Protein AF-A0A7H2BLX2-F1 (afdb_monomer_lite)

Organism: NCBI:txid169480

Structure (mmCIF, N/CA/C/O backbone):
data_AF-A0A7H2BLX2-F1
#
_entry.id   AF-A0A7H2BLX2-F1
#
loop_
_atom_site.group_PDB
_atom_site.id
_atom_site.type_symbol
_atom_site.label_atom_id
_atom_site.label_alt_id
_atom_site.label_comp_id
_atom_site.label_asym_id
_atom_site.label_entity_id
_atom_site.label_seq_id
_atom_site.pdbx_PDB_ins_code
_atom_site.Cartn_x
_atom_site.Cartn_y
_atom_site.Cartn_z
_atom_site.occupancy
_atom_site.B_iso_or_equiv
_atom_site.auth_seq_id
_atom_site.auth_comp_id
_atom_site.auth_asym_id
_atom_site.auth_atom_id
_atom_site.pdbx_PDB_model_num
ATOM 1 N N . MET A 1 1 ? 13.704 20.378 37.585 1.00 36.03 1 MET A N 1
ATOM 2 C CA . MET A 1 1 ? 12.896 20.430 36.350 1.00 36.03 1 MET A CA 1
ATOM 3 C C . MET A 1 1 ? 13.664 19.672 35.283 1.00 36.03 1 MET A C 1
ATOM 5 O O . MET A 1 1 ? 14.678 20.174 34.823 1.00 36.03 1 MET A O 1
ATOM 9 N N . ALA A 1 2 ? 13.289 18.423 35.008 1.00 35.69 2 ALA A N 1
ATOM 10 C CA . ALA A 1 2 ? 13.962 17.612 33.998 1.00 35.69 2 ALA A CA 1
ATOM 11 C C . ALA A 1 2 ? 13.248 17.829 32.661 1.00 35.69 2 ALA A C 1
ATOM 13 O O . ALA A 1 2 ? 12.091 17.449 32.500 1.00 35.69 2 ALA A O 1
ATOM 14 N N . THR A 1 3 ? 13.916 18.502 31.732 1.00 39.41 3 THR A N 1
ATOM 15 C CA . THR A 1 3 ? 13.487 18.630 30.341 1.00 39.41 3 THR A CA 1
ATOM 16 C C . THR A 1 3 ? 13.528 17.249 29.692 1.00 39.41 3 THR A C 1
ATOM 18 O O . THR A 1 3 ? 14.596 16.669 29.500 1.00 39.41 3 THR A O 1
ATOM 21 N N . SER A 1 4 ? 12.346 16.700 29.405 1.00 40.88 4 SER A N 1
ATOM 22 C CA . SER A 1 4 ? 12.191 15.431 28.696 1.00 40.88 4 SER A CA 1
ATOM 23 C C . SER A 1 4 ? 12.776 15.567 27.287 1.00 40.88 4 SER A C 1
ATOM 25 O O . SER A 1 4 ? 12.346 16.423 26.511 1.00 40.88 4 SER A O 1
ATOM 27 N N . LYS A 1 5 ? 13.797 14.762 26.972 1.00 41.19 5 LYS A N 1
ATOM 28 C CA . LYS A 1 5 ? 14.346 14.635 25.618 1.00 41.19 5 LYS A CA 1
ATOM 29 C C . LYS A 1 5 ? 13.270 13.994 24.742 1.00 41.19 5 LYS A C 1
ATOM 31 O O . LYS A 1 5 ? 13.027 12.801 24.881 1.00 41.19 5 LYS A O 1
ATOM 36 N N . LYS A 1 6 ? 12.656 14.777 23.851 1.00 42.22 6 LYS A N 1
ATOM 37 C CA . LYS A 1 6 ? 11.841 14.245 22.753 1.00 42.22 6 LYS A CA 1
ATOM 38 C C . LYS A 1 6 ? 12.718 13.324 21.914 1.00 42.22 6 LYS A C 1
ATOM 40 O O . LYS A 1 6 ? 13.708 13.760 21.325 1.00 42.22 6 LYS A O 1
ATOM 45 N N . THR A 1 7 ? 12.402 12.041 21.930 1.00 40.88 7 THR A N 1
ATOM 46 C CA . THR A 1 7 ? 13.018 11.052 21.050 1.00 40.88 7 THR A CA 1
ATOM 47 C C . THR A 1 7 ? 12.338 11.173 19.689 1.00 40.88 7 THR A C 1
ATOM 49 O O . THR A 1 7 ? 11.131 11.358 19.623 1.00 40.88 7 THR A O 1
ATOM 52 N N . HIS A 1 8 ? 13.086 11.027 18.593 1.00 46.88 8 HIS A N 1
ATOM 53 C CA . HIS A 1 8 ? 12.637 11.123 17.185 1.00 46.88 8 HIS A CA 1
ATOM 54 C C . HIS A 1 8 ? 11.430 10.218 16.802 1.00 46.88 8 HIS A C 1
ATOM 56 O O . HIS A 1 8 ? 10.989 10.197 15.660 1.00 46.88 8 HIS A O 1
ATOM 62 N N . LYS A 1 9 ? 10.893 9.436 17.743 1.00 45.75 9 LYS A N 1
ATOM 63 C CA . LYS A 1 9 ? 9.770 8.509 17.560 1.00 45.75 9 LYS A CA 1
ATOM 64 C C . LYS A 1 9 ? 8.432 9.044 18.088 1.00 45.75 9 LYS A C 1
ATOM 66 O O . LYS A 1 9 ? 7.438 8.346 17.948 1.00 45.75 9 LYS A O 1
ATOM 71 N N . ASP A 1 10 ? 8.389 10.262 18.636 1.00 46.62 10 ASP A N 1
ATOM 72 C CA . ASP A 1 10 ? 7.169 10.861 19.213 1.00 46.62 10 ASP A CA 1
ATOM 73 C C . ASP A 1 10 ? 6.093 11.232 18.163 1.00 46.62 10 ASP A C 1
ATOM 75 O O . ASP A 1 10 ? 5.001 11.652 18.534 1.00 46.62 10 ASP A O 1
ATOM 79 N N . HIS A 1 11 ? 6.385 11.096 16.863 1.00 53.28 11 HIS A N 1
ATOM 80 C CA . HIS A 1 11 ? 5.453 11.387 15.760 1.00 53.28 11 HIS A CA 1
ATOM 81 C C . HIS A 1 11 ? 4.785 10.138 15.170 1.00 53.28 11 HIS A C 1
ATOM 83 O O . HIS A 1 11 ? 3.938 10.260 14.293 1.00 53.28 11 HIS A O 1
ATOM 89 N N . LEU A 1 12 ? 5.198 8.942 15.596 1.00 52.38 12 LEU A N 1
ATOM 90 C CA . LEU A 1 12 ? 4.677 7.693 15.048 1.00 52.38 12 LEU A CA 1
ATOM 91 C C . LEU A 1 12 ? 3.468 7.234 15.877 1.00 52.38 12 LEU A C 1
ATOM 93 O O . LEU A 1 12 ? 3.581 7.214 17.107 1.00 52.38 12 LEU A O 1
ATOM 97 N N . PRO A 1 13 ? 2.354 6.827 15.239 1.00 54.75 13 PRO A N 1
ATOM 98 C CA . PRO A 1 13 ? 1.188 6.296 15.941 1.00 54.75 13 PRO A CA 1
ATOM 99 C C . PRO A 1 13 ? 1.549 5.121 16.854 1.00 54.75 13 PRO A C 1
ATOM 101 O O . PRO A 1 13 ? 2.510 4.373 16.599 1.00 54.75 13 PRO A O 1
ATOM 104 N N . ALA A 1 14 ? 0.784 4.962 17.934 1.00 55.06 14 ALA A N 1
ATOM 105 C CA . ALA A 1 14 ? 0.996 3.875 18.879 1.00 55.06 14 ALA A CA 1
ATOM 106 C C . ALA A 1 14 ? 0.786 2.505 18.204 1.00 55.06 14 ALA A C 1
ATOM 108 O O . ALA A 1 14 ? 0.162 2.375 17.151 1.00 55.06 14 ALA A O 1
ATOM 109 N N . ASP A 1 15 ? 1.331 1.444 18.803 1.00 54.34 15 ASP A N 1
ATOM 110 C CA . ASP A 1 15 ? 1.114 0.086 18.300 1.00 54.34 15 ASP A CA 1
ATOM 111 C C . ASP A 1 15 ? -0.386 -0.263 18.341 1.00 54.34 15 ASP A C 1
ATOM 113 O O . ASP A 1 15 ? -0.977 -0.332 19.417 1.00 54.34 15 ASP A O 1
ATOM 117 N N . GLY A 1 16 ? -0.985 -0.496 17.167 1.00 58.09 16 GLY A N 1
ATOM 118 C CA . GLY A 1 16 ? -2.418 -0.778 17.006 1.00 58.09 16 GLY A CA 1
ATOM 119 C C . GLY A 1 16 ? -3.245 0.387 16.452 1.00 58.09 16 GLY A C 1
ATOM 120 O O . GLY A 1 16 ? -4.417 0.182 16.153 1.00 58.09 16 GLY A O 1
ATOM 121 N N . GLU A 1 17 ? -2.651 1.568 16.278 1.00 71.38 17 GLU A N 1
ATOM 122 C CA . GLU A 1 17 ? -3.280 2.692 15.579 1.00 71.38 17 GLU A CA 1
ATOM 123 C C . GLU A 1 17 ? -2.966 2.647 14.077 1.00 71.38 17 GLU A C 1
ATOM 125 O O . GLU A 1 17 ? -1.893 2.195 13.651 1.00 71.38 17 GLU A O 1
ATOM 130 N N . ASN A 1 18 ? -3.920 3.108 13.268 1.00 82.81 18 ASN A N 1
ATOM 131 C CA . ASN A 1 18 ? -3.721 3.254 11.833 1.00 82.81 18 ASN A CA 1
ATOM 132 C C . ASN A 1 18 ? -2.757 4.413 11.552 1.00 82.81 18 ASN A C 1
ATOM 134 O O . ASN A 1 18 ? -2.796 5.460 12.198 1.00 82.81 18 ASN A O 1
ATOM 138 N N . LEU A 1 19 ? -1.892 4.212 10.565 1.00 86.31 19 LEU A N 1
ATOM 139 C CA . LEU A 1 19 ? -1.180 5.276 9.882 1.00 86.31 19 LEU A CA 1
ATOM 140 C C . LEU A 1 19 ? -2.195 6.001 8.998 1.00 86.31 19 LEU A C 1
ATOM 142 O O . LEU A 1 19 ? -2.873 5.357 8.199 1.00 86.31 19 LEU A O 1
ATOM 146 N N . VAL A 1 20 ? -2.289 7.318 9.148 1.00 90.38 20 VAL A N 1
ATOM 147 C CA . VAL A 1 20 ? -3.080 8.166 8.255 1.00 90.38 20 VAL A CA 1
ATOM 148 C C . VAL A 1 20 ? -2.109 8.902 7.345 1.00 90.38 20 VAL A C 1
ATOM 150 O O . VAL A 1 20 ? -1.214 9.591 7.836 1.00 90.38 20 VAL A O 1
ATOM 153 N N . ILE A 1 21 ? -2.256 8.702 6.039 1.00 91.00 21 ILE A N 1
ATOM 154 C CA . ILE A 1 21 ? -1.436 9.330 5.003 1.00 91.00 21 ILE A CA 1
ATOM 155 C C . ILE A 1 21 ? -2.362 10.203 4.163 1.00 91.00 21 ILE A C 1
ATOM 157 O O . ILE A 1 21 ? -3.289 9.696 3.536 1.00 91.00 21 ILE A O 1
ATOM 161 N N . GLU A 1 22 ? -2.119 11.509 4.170 1.00 93.12 22 GLU A N 1
ATOM 162 C CA . GLU A 1 22 ? -2.855 12.458 3.333 1.00 93.12 22 GLU A CA 1
ATOM 163 C C . GLU A 1 22 ? -2.378 12.316 1.880 1.00 93.12 22 GLU A C 1
ATOM 165 O O . GLU A 1 22 ? -1.175 12.339 1.604 1.00 93.12 22 GLU A O 1
ATOM 170 N N . THR A 1 23 ? -3.314 12.166 0.944 1.00 92.69 23 THR A N 1
ATOM 171 C CA . THR A 1 23 ? -3.022 12.069 -0.494 1.00 92.69 23 THR A CA 1
ATOM 172 C C . THR A 1 23 ? -3.883 13.045 -1.293 1.00 92.69 23 THR A C 1
ATOM 174 O O . THR A 1 23 ? -4.838 13.623 -0.773 1.00 92.69 23 THR A O 1
ATOM 177 N N . ALA A 1 24 ? -3.587 13.213 -2.584 1.00 90.38 24 ALA A N 1
ATOM 178 C CA . ALA A 1 24 ? -4.395 14.050 -3.469 1.00 90.38 24 ALA A CA 1
ATOM 179 C C . ALA A 1 24 ? -5.839 13.534 -3.658 1.00 90.38 24 ALA A C 1
ATOM 181 O O . ALA A 1 24 ? -6.738 14.336 -3.919 1.00 90.38 24 ALA A O 1
ATOM 182 N N . ALA A 1 25 ? -6.067 12.222 -3.517 1.00 91.38 25 ALA A N 1
ATOM 183 C CA . ALA A 1 25 ? -7.381 11.590 -3.665 1.00 91.38 25 ALA A CA 1
ATOM 184 C C . ALA A 1 25 ? -8.169 11.499 -2.343 1.00 91.38 25 ALA A C 1
ATOM 186 O O . ALA A 1 25 ? -9.376 11.259 -2.361 1.00 91.38 25 ALA A O 1
ATOM 187 N N . GLY A 1 26 ? -7.512 11.721 -1.201 1.00 91.75 26 GLY A N 1
ATOM 188 C CA . GLY A 1 26 ? -8.112 11.645 0.130 1.00 91.75 26 GLY A CA 1
ATOM 189 C C . GLY A 1 26 ? -7.168 11.060 1.179 1.00 91.75 26 GLY A C 1
ATOM 190 O O . GLY A 1 26 ? -6.026 10.699 0.889 1.00 91.75 26 GLY A O 1
ATOM 191 N N . ASP A 1 27 ? -7.649 10.960 2.413 1.00 93.00 27 ASP A N 1
ATOM 192 C CA . ASP A 1 27 ? -6.867 10.391 3.508 1.00 93.00 27 ASP A CA 1
ATOM 193 C C . ASP A 1 27 ? -6.905 8.864 3.447 1.00 93.00 27 ASP A C 1
ATOM 195 O O . ASP A 1 27 ? -7.971 8.247 3.415 1.00 93.00 27 ASP A O 1
ATOM 199 N N . VAL A 1 28 ? -5.729 8.246 3.482 1.00 92.19 28 VAL A N 1
ATOM 200 C CA . VAL A 1 28 ? -5.567 6.795 3.486 1.00 92.19 28 VAL A CA 1
ATOM 201 C C . VAL A 1 28 ? -5.266 6.334 4.909 1.00 92.19 28 VAL A C 1
ATOM 203 O O . VAL A 1 28 ? -4.217 6.658 5.467 1.00 92.19 28 VAL A O 1
ATOM 206 N N . SER A 1 29 ? -6.181 5.564 5.502 1.00 91.38 29 SER A N 1
ATOM 207 C CA . SER A 1 29 ? -6.044 5.000 6.850 1.00 91.38 29 SER A CA 1
ATOM 208 C C . SER A 1 29 ? -5.670 3.524 6.767 1.00 91.38 29 SER A C 1
ATOM 210 O O . SER A 1 29 ? -6.507 2.684 6.456 1.00 91.38 29 SER A O 1
ATOM 212 N N . ILE A 1 30 ? -4.412 3.184 7.048 1.00 87.12 30 ILE A N 1
ATOM 213 C CA . ILE A 1 30 ? -3.918 1.800 6.976 1.00 87.12 30 ILE A CA 1
ATOM 214 C C . ILE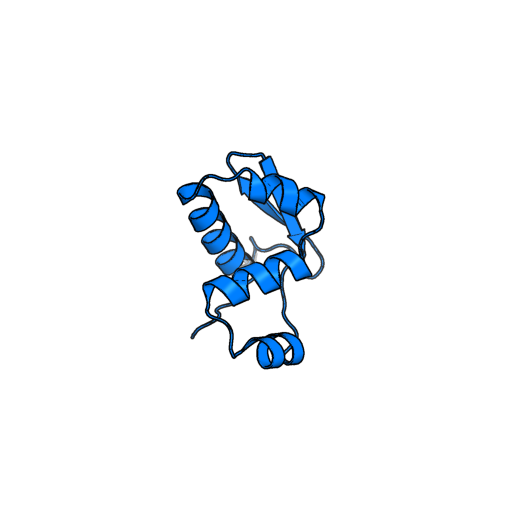 A 1 30 ? -3.334 1.403 8.328 1.00 87.12 30 ILE A C 1
ATOM 216 O O . ILE A 1 30 ? -2.531 2.153 8.884 1.00 87.12 30 ILE A O 1
ATOM 220 N N . PRO A 1 31 ? -3.650 0.214 8.868 1.00 81.75 31 PRO A N 1
ATOM 221 C CA . PRO A 1 31 ? -2.998 -0.302 10.062 1.00 81.75 31 PRO A CA 1
ATOM 222 C C . PRO A 1 31 ? -1.477 -0.214 9.967 1.00 81.75 31 PRO A C 1
ATOM 224 O O . PRO A 1 31 ? -0.881 -0.524 8.932 1.00 81.75 31 PRO A O 1
ATOM 227 N N . ARG A 1 32 ? -0.811 0.144 11.070 1.00 76.69 32 ARG A N 1
ATOM 228 C CA . ARG A 1 32 ? 0.651 0.098 11.104 1.00 76.69 32 ARG A CA 1
ATOM 229 C C . ARG A 1 32 ? 1.151 -1.297 10.715 1.00 76.69 32 ARG A C 1
ATOM 231 O O . ARG A 1 32 ? 0.966 -2.279 11.436 1.00 76.69 32 ARG A O 1
ATOM 238 N N . PHE A 1 33 ? 1.829 -1.365 9.577 1.00 75.69 33 PHE A N 1
ATOM 239 C CA . PHE A 1 33 ? 2.326 -2.604 9.003 1.00 75.69 33 PHE A CA 1
ATOM 240 C C . PHE A 1 33 ? 3.537 -3.136 9.786 1.00 75.69 33 PHE A C 1
ATOM 242 O O . PHE A 1 33 ? 4.603 -2.524 9.815 1.00 75.69 33 PHE A O 1
ATOM 249 N N . LYS A 1 34 ? 3.381 -4.306 10.418 1.00 77.38 34 LYS A N 1
ATOM 250 C CA . LYS A 1 34 ? 4.477 -5.103 10.998 1.00 77.38 34 LYS A CA 1
ATOM 251 C C . LYS A 1 34 ? 4.373 -6.539 10.477 1.00 77.38 34 LYS A C 1
ATOM 253 O O . LYS A 1 34 ? 3.691 -7.368 11.090 1.00 77.38 34 LYS A O 1
ATOM 258 N N . PRO A 1 35 ? 5.005 -6.862 9.338 1.00 78.81 35 PRO A N 1
ATOM 259 C CA . PRO A 1 35 ? 4.853 -8.167 8.720 1.00 78.81 35 PRO A CA 1
ATOM 260 C C . PRO A 1 35 ? 5.442 -9.253 9.616 1.00 78.81 35 PRO A C 1
ATOM 262 O O . PRO A 1 35 ? 6.563 -9.153 10.116 1.00 78.81 35 PRO A O 1
ATOM 265 N N . LYS A 1 36 ? 4.720 -10.364 9.767 1.00 84.69 36 LYS A N 1
ATOM 266 C CA . LYS A 1 36 ? 5.300 -11.566 10.378 1.00 84.69 36 LYS A CA 1
ATOM 267 C C . LYS A 1 36 ? 6.350 -12.150 9.431 1.00 84.69 36 LYS A C 1
ATOM 269 O O . LYS A 1 36 ? 6.121 -12.220 8.225 1.00 84.69 36 LYS A O 1
ATOM 274 N N . ALA A 1 37 ? 7.440 -12.699 9.972 1.00 88.12 37 ALA A N 1
ATOM 275 C CA . ALA A 1 37 ? 8.512 -13.319 9.178 1.00 88.12 37 ALA A CA 1
ATOM 276 C C . ALA A 1 37 ? 8.005 -14.374 8.172 1.00 88.12 37 ALA A C 1
ATOM 278 O O . ALA A 1 37 ? 8.550 -14.525 7.081 1.00 88.12 37 ALA A O 1
ATOM 279 N N . GLY A 1 38 ? 6.928 -15.093 8.509 1.00 92.94 38 GLY A N 1
ATOM 280 C CA . GLY A 1 38 ? 6.299 -16.059 7.610 1.00 92.94 38 GLY A CA 1
ATOM 281 C C . GLY A 1 38 ? 5.693 -15.439 6.345 1.00 92.94 38 GLY A C 1
ATOM 282 O O . GLY A 1 38 ? 5.746 -16.085 5.302 1.00 92.94 38 GLY A O 1
ATOM 283 N N . LEU A 1 39 ? 5.152 -14.219 6.428 1.00 89.12 39 LEU A N 1
ATOM 284 C CA . LEU A 1 39 ? 4.592 -13.486 5.289 1.00 89.12 39 LEU A CA 1
ATOM 285 C C . LEU A 1 39 ? 5.719 -13.039 4.349 1.00 89.12 39 LEU A C 1
ATOM 287 O O . LEU A 1 39 ? 5.708 -13.397 3.174 1.00 89.12 39 LEU A O 1
ATOM 291 N N . ILE A 1 40 ? 6.765 -12.410 4.900 1.00 89.00 40 ILE A N 1
ATOM 292 C CA . ILE A 1 40 ? 7.966 -12.020 4.141 1.00 89.00 40 ILE A CA 1
ATOM 293 C C . ILE A 1 40 ? 8.614 -13.235 3.471 1.00 89.00 40 ILE A C 1
ATOM 295 O O . ILE A 1 40 ? 8.825 -13.249 2.264 1.00 89.00 40 ILE A O 1
ATOM 299 N N . ARG A 1 41 ? 8.867 -14.319 4.218 1.00 93.94 41 ARG A N 1
ATOM 300 C CA . ARG A 1 41 ? 9.495 -15.533 3.670 1.00 93.94 41 ARG A CA 1
ATOM 301 C C . ARG A 1 41 ? 8.693 -16.130 2.512 1.00 93.94 41 ARG A C 1
ATOM 303 O O . ARG A 1 41 ? 9.297 -16.631 1.562 1.00 93.94 41 ARG A O 1
ATOM 310 N N . LYS A 1 42 ? 7.359 -16.150 2.605 1.00 95.88 42 LYS A N 1
ATOM 311 C CA . LYS A 1 42 ? 6.493 -16.689 1.544 1.00 95.88 42 LYS A CA 1
ATOM 312 C C . LYS A 1 42 ? 6.591 -15.844 0.275 1.00 95.88 42 LYS A C 1
ATOM 314 O O . LYS A 1 42 ? 6.721 -16.422 -0.798 1.00 95.88 42 LYS A O 1
ATOM 319 N N . ASN A 1 43 ? 6.662 -14.524 0.423 1.00 94.38 43 ASN A N 1
ATOM 320 C CA . ASN A 1 43 ? 6.667 -13.569 -0.684 1.00 94.38 43 ASN A CA 1
ATOM 321 C C . ASN A 1 43 ? 8.074 -13.124 -1.135 1.00 94.38 43 ASN A C 1
ATOM 323 O O . ASN A 1 43 ? 8.190 -12.363 -2.081 1.00 94.38 43 ASN A O 1
ATOM 327 N N . ARG A 1 44 ? 9.157 -13.654 -0.543 1.00 93.38 44 ARG A N 1
ATOM 328 C CA . ARG A 1 44 ? 10.572 -13.306 -0.845 1.00 93.38 44 ARG A CA 1
ATOM 329 C C . ARG A 1 44 ? 11.025 -13.455 -2.307 1.00 93.38 44 ARG A C 1
ATOM 331 O O . ARG A 1 44 ? 12.171 -13.168 -2.618 1.00 93.38 44 ARG A O 1
ATOM 338 N N . HIS A 1 45 ? 10.197 -14.075 -3.138 1.00 94.75 45 HIS A N 1
ATOM 339 C CA . HIS A 1 45 ? 10.478 -14.345 -4.546 1.00 94.75 45 HIS A CA 1
ATOM 340 C C . HIS A 1 45 ? 9.893 -13.270 -5.471 1.00 94.75 45 HIS A C 1
ATOM 342 O O . HIS A 1 45 ? 10.169 -13.299 -6.666 1.00 94.75 45 HIS A O 1
ATOM 348 N N . LEU A 1 46 ? 9.067 -12.376 -4.926 1.00 94.50 46 LEU A N 1
ATOM 349 C CA . LEU A 1 46 ? 8.481 -11.251 -5.635 1.00 94.50 46 LEU A CA 1
ATOM 350 C C . LEU A 1 46 ? 9.514 -10.139 -5.824 1.00 94.50 46 LEU A C 1
ATOM 352 O O . LEU A 1 46 ? 10.485 -10.046 -5.067 1.00 94.50 46 LEU A O 1
ATOM 356 N N . SER A 1 47 ? 9.285 -9.289 -6.826 1.00 93.31 47 SER A N 1
ATOM 357 C CA . SER A 1 47 ? 9.999 -8.019 -6.914 1.00 93.31 47 SER A CA 1
ATOM 358 C C . SER A 1 47 ? 9.652 -7.136 -5.709 1.00 93.31 47 SER A C 1
ATOM 360 O O . SER A 1 47 ? 8.652 -7.364 -5.028 1.00 93.31 47 SER A O 1
ATOM 362 N N . GLU A 1 48 ? 10.471 -6.123 -5.431 1.00 86.06 48 GLU A N 1
ATOM 363 C CA . GLU A 1 48 ? 10.195 -5.177 -4.344 1.00 86.06 48 GLU A CA 1
ATOM 364 C C . GLU A 1 48 ? 8.826 -4.501 -4.514 1.00 86.06 48 GLU A C 1
ATOM 366 O O . GLU A 1 48 ? 8.047 -4.441 -3.566 1.00 86.06 48 GLU A O 1
ATOM 371 N N . MET A 1 49 ? 8.493 -4.090 -5.741 1.00 88.56 49 MET A N 1
ATOM 372 C CA . MET A 1 49 ? 7.208 -3.471 -6.068 1.00 88.56 49 MET A CA 1
ATOM 373 C C . MET A 1 49 ? 6.038 -4.442 -5.863 1.00 88.56 49 MET A C 1
ATOM 375 O O . MET A 1 49 ? 5.078 -4.104 -5.174 1.00 88.56 49 MET A O 1
ATOM 379 N N . ASP A 1 50 ? 6.136 -5.670 -6.379 1.00 92.75 50 ASP A N 1
ATOM 380 C CA . ASP A 1 50 ? 5.086 -6.682 -6.196 1.00 92.75 50 ASP A CA 1
ATOM 381 C C . ASP A 1 50 ? 4.904 -7.045 -4.715 1.00 92.75 50 ASP A C 1
ATOM 383 O O . ASP A 1 50 ? 3.786 -7.275 -4.252 1.00 92.75 50 ASP A O 1
ATOM 387 N N . LEU A 1 51 ? 5.998 -7.087 -3.945 1.00 89.81 51 LEU A N 1
ATOM 388 C CA . LEU A 1 51 ? 5.943 -7.305 -2.504 1.00 89.81 51 LEU A CA 1
ATOM 389 C C . LEU A 1 51 ? 5.211 -6.155 -1.805 1.00 89.81 51 LEU A C 1
ATOM 391 O O . LEU A 1 51 ? 4.384 -6.435 -0.940 1.00 89.81 51 LEU A O 1
ATOM 395 N N . MET A 1 52 ? 5.482 -4.900 -2.175 1.00 87.81 52 MET A N 1
ATOM 396 C CA . MET A 1 52 ? 4.810 -3.725 -1.611 1.00 87.81 52 MET A CA 1
ATOM 397 C C . MET A 1 52 ? 3.302 -3.763 -1.855 1.00 87.81 52 MET A C 1
ATOM 399 O O . MET A 1 52 ? 2.548 -3.636 -0.892 1.00 87.81 52 MET A O 1
ATOM 403 N N . PHE A 1 53 ? 2.856 -4.038 -3.084 1.00 91.81 53 PHE A N 1
ATOM 404 C CA . PHE A 1 53 ? 1.428 -4.218 -3.379 1.00 91.81 53 PHE A CA 1
ATOM 405 C C . PHE A 1 53 ? 0.829 -5.408 -2.625 1.00 91.81 53 PHE A C 1
ATOM 407 O O . PHE A 1 53 ? -0.217 -5.277 -1.998 1.00 91.81 53 PHE A O 1
ATOM 414 N N . THR A 1 54 ? 1.538 -6.540 -2.567 1.00 92.94 54 THR A N 1
ATOM 415 C CA . THR A 1 54 ? 1.083 -7.713 -1.799 1.00 92.94 54 THR A CA 1
ATOM 416 C C . THR A 1 54 ? 0.914 -7.392 -0.311 1.00 92.94 54 THR A C 1
ATOM 418 O O . THR A 1 54 ? 0.021 -7.927 0.344 1.00 92.94 54 THR A O 1
ATOM 421 N N . MET A 1 55 ? 1.795 -6.569 0.271 1.00 89.31 55 MET A N 1
ATOM 422 C CA . MET A 1 55 ? 1.616 -6.111 1.648 1.00 89.31 55 MET A CA 1
ATOM 423 C C . MET A 1 55 ? 0.432 -5.150 1.731 1.00 89.31 55 MET A C 1
ATOM 425 O O . MET A 1 55 ? -0.384 -5.294 2.632 1.00 89.31 55 MET A O 1
ATOM 429 N N . LEU A 1 56 ? 0.313 -4.205 0.801 1.00 90.06 56 LEU A N 1
ATOM 430 C CA . LEU A 1 56 ? -0.752 -3.210 0.812 1.00 90.06 56 LEU A CA 1
ATOM 431 C C . LEU A 1 56 ? -2.129 -3.880 0.823 1.00 90.06 56 LEU A C 1
ATOM 433 O O . LEU A 1 56 ? -2.887 -3.674 1.761 1.00 90.06 56 LEU A O 1
ATOM 437 N N . GLU A 1 57 ? -2.382 -4.786 -0.117 1.00 92.31 57 GLU A N 1
ATOM 438 C CA . GLU A 1 57 ? -3.623 -5.569 -0.210 1.00 92.31 57 GLU A CA 1
ATOM 439 C C . GLU A 1 57 ? -3.881 -6.457 1.017 1.00 92.31 57 GLU A C 1
ATOM 441 O O . GLU A 1 57 ? -5.015 -6.826 1.308 1.00 92.31 57 GLU A O 1
ATOM 446 N N . HIS A 1 58 ? -2.832 -6.847 1.749 1.00 90.19 58 HI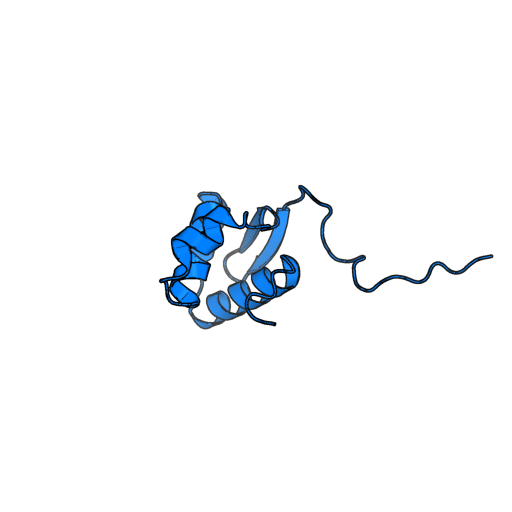S A N 1
ATOM 447 C CA . HIS A 1 58 ? -2.980 -7.672 2.946 1.00 90.19 58 HIS A CA 1
ATOM 448 C C . HIS A 1 58 ? -3.406 -6.872 4.184 1.00 90.19 58 HIS A C 1
ATOM 450 O O . HIS A 1 58 ? -3.989 -7.453 5.102 1.00 90.19 58 HIS A O 1
ATOM 456 N N . PHE A 1 59 ? -3.043 -5.588 4.258 1.00 88.06 59 PHE A N 1
ATOM 457 C CA . PHE A 1 59 ? -3.230 -4.759 5.454 1.00 88.06 59 PHE A CA 1
ATOM 458 C C . PHE A 1 59 ? -4.245 -3.630 5.274 1.00 88.06 59 PHE A C 1
ATOM 460 O O . PHE A 1 59 ? -4.859 -3.244 6.266 1.00 88.06 59 PHE A O 1
ATOM 467 N N . ALA A 1 60 ? -4.401 -3.097 4.064 1.00 90.75 60 ALA A N 1
ATOM 468 C CA . ALA A 1 60 ? -5.406 -2.094 3.743 1.00 90.75 60 ALA A CA 1
ATOM 469 C C . ALA A 1 60 ? -6.800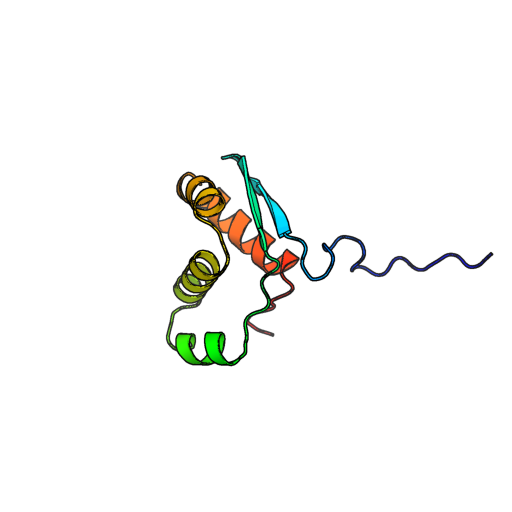 -2.731 3.671 1.00 90.75 60 ALA A C 1
ATOM 471 O O . ALA A 1 60 ? -6.946 -3.903 3.318 1.00 90.75 60 ALA A O 1
ATOM 472 N N . ASP A 1 61 ? -7.816 -1.955 4.029 1.00 91.44 61 ASP A N 1
ATOM 473 C CA . ASP A 1 61 ? -9.207 -2.298 3.758 1.00 91.44 61 ASP A CA 1
ATOM 474 C C . ASP A 1 61 ? -9.644 -1.769 2.382 1.00 91.44 61 ASP A C 1
ATOM 476 O O . ASP A 1 61 ? -8.908 -1.051 1.702 1.00 91.44 61 ASP A O 1
ATOM 480 N N . ASP A 1 62 ? -10.853 -2.149 1.965 1.00 93.56 62 ASP A N 1
ATOM 481 C CA . ASP A 1 62 ? -11.398 -1.788 0.652 1.00 93.56 62 ASP A CA 1
ATOM 482 C C . ASP A 1 62 ? -11.524 -0.263 0.470 1.00 93.56 62 ASP A C 1
ATOM 484 O O . ASP A 1 62 ? -11.387 0.240 -0.644 1.00 93.56 62 ASP A O 1
ATOM 488 N N . GLU A 1 63 ? -11.768 0.484 1.554 1.00 92.81 63 GLU A N 1
ATOM 489 C CA . GLU A 1 63 ? -11.869 1.946 1.513 1.00 92.81 63 GLU A CA 1
ATOM 490 C C . GLU A 1 63 ? -10.501 2.570 1.224 1.00 92.81 63 GLU A C 1
ATOM 492 O O . GLU A 1 63 ? -10.369 3.342 0.272 1.00 92.81 63 GLU A O 1
ATOM 497 N N . ALA A 1 64 ? -9.465 2.176 1.966 1.00 93.88 64 ALA A N 1
ATOM 498 C CA . ALA A 1 64 ? -8.103 2.633 1.726 1.00 93.88 64 ALA A CA 1
ATOM 499 C C . ALA A 1 64 ? -7.613 2.271 0.316 1.00 93.88 64 ALA A C 1
ATOM 501 O O . ALA A 1 64 ? -7.033 3.119 -0.361 1.00 93.88 64 ALA A O 1
ATOM 502 N N . LEU A 1 65 ? -7.879 1.044 -0.151 1.00 95.38 65 LEU A N 1
ATOM 503 C CA . LEU A 1 65 ? -7.524 0.620 -1.509 1.00 95.38 65 LEU A CA 1
ATOM 504 C C . LEU A 1 65 ? -8.227 1.474 -2.570 1.00 95.38 65 LEU A C 1
ATOM 506 O O . LEU A 1 65 ? -7.573 1.915 -3.509 1.00 95.38 65 LEU A O 1
ATOM 510 N N . SER A 1 66 ? -9.509 1.800 -2.377 1.00 96.19 66 SER A N 1
ATOM 511 C CA . SER A 1 66 ? -10.250 2.635 -3.330 1.00 96.19 66 SER A CA 1
ATOM 512 C C . SER A 1 66 ? -9.669 4.044 -3.486 1.00 96.19 66 SER A C 1
ATOM 514 O O . SER A 1 66 ? -9.688 4.591 -4.583 1.00 96.19 66 SER A O 1
ATOM 516 N N . VAL A 1 67 ? -9.110 4.626 -2.418 1.00 96.25 67 VAL A N 1
ATOM 517 C CA . VAL A 1 67 ? -8.427 5.929 -2.488 1.00 96.25 67 VAL A CA 1
ATOM 518 C C . VAL A 1 67 ? -7.090 5.798 -3.219 1.00 96.25 67 VAL A C 1
ATOM 520 O O . VAL A 1 67 ? -6.736 6.664 -4.016 1.00 96.25 67 VAL A O 1
ATOM 523 N N . ILE A 1 68 ? -6.351 4.713 -2.967 1.00 94.81 68 ILE A N 1
ATOM 524 C CA . ILE A 1 68 ? -5.045 4.456 -3.590 1.00 94.81 68 ILE A CA 1
ATOM 525 C C . ILE A 1 68 ? -5.178 4.201 -5.094 1.00 94.81 68 ILE A C 1
ATOM 527 O O . ILE A 1 68 ? -4.339 4.669 -5.862 1.00 94.81 68 ILE A O 1
ATOM 531 N N . ASP A 1 69 ? -6.231 3.503 -5.521 1.00 95.94 69 ASP A N 1
ATOM 532 C CA . ASP A 1 69 ? -6.492 3.191 -6.931 1.00 95.94 69 ASP A CA 1
ATOM 533 C C . ASP A 1 69 ? -6.725 4.449 -7.792 1.00 95.94 69 ASP A C 1
ATOM 535 O O . ASP A 1 69 ? -6.494 4.426 -9.002 1.00 95.94 69 ASP A O 1
ATOM 539 N N . GLU A 1 70 ? -7.134 5.562 -7.174 1.00 97.12 70 GLU A N 1
ATOM 540 C CA . GLU A 1 70 ? -7.340 6.856 -7.838 1.00 97.12 70 GLU A CA 1
ATOM 541 C C . GLU A 1 70 ? -6.061 7.716 -7.905 1.00 97.12 70 GLU A C 1
ATOM 543 O O . GLU A 1 70 ? -6.067 8.801 -8.496 1.00 97.12 70 GLU A O 1
ATOM 548 N N . LEU A 1 71 ? -4.946 7.264 -7.316 1.00 95.69 71 LEU A N 1
ATOM 549 C CA . LEU A 1 71 ? -3.695 8.022 -7.308 1.00 95.69 71 LEU A CA 1
ATOM 550 C C . LEU A 1 71 ? -2.996 8.008 -8.669 1.00 95.69 71 LEU A C 1
ATOM 552 O O . LEU A 1 71 ? -2.865 6.984 -9.344 1.00 95.69 71 LEU A O 1
ATOM 556 N N . GLY A 1 72 ? -2.451 9.168 -9.041 1.00 95.25 72 GLY A N 1
ATOM 557 C CA . GLY A 1 72 ? -1.526 9.265 -10.160 1.00 95.25 72 GLY A CA 1
ATOM 558 C C . GLY A 1 72 ? -0.194 8.557 -9.863 1.00 95.25 72 GLY A C 1
ATOM 559 O O . GLY A 1 72 ? 0.140 8.319 -8.702 1.00 95.25 72 GLY A O 1
ATOM 560 N N . PRO A 1 73 ? 0.629 8.256 -10.886 1.00 92.31 73 PRO A N 1
ATOM 561 C CA . PRO A 1 73 ? 1.899 7.550 -10.691 1.00 92.31 73 PRO A CA 1
ATOM 562 C C . PRO A 1 73 ? 2.878 8.238 -9.725 1.00 92.31 73 PRO A C 1
ATOM 564 O O . PRO A 1 73 ? 3.595 7.553 -9.000 1.00 92.31 73 PRO A O 1
ATOM 567 N N . GLU A 1 74 ? 2.923 9.575 -9.725 1.00 93.94 74 GLU A N 1
ATOM 568 C CA . GLU A 1 74 ? 3.784 10.353 -8.819 1.00 93.94 74 GLU A CA 1
ATOM 569 C C . GLU A 1 74 ? 3.260 10.299 -7.376 1.00 93.94 74 GLU A C 1
ATOM 571 O O . GLU A 1 74 ? 4.015 9.950 -6.469 1.00 93.94 74 GLU A O 1
ATOM 576 N N . ASP A 1 75 ? 1.957 10.522 -7.178 1.00 94.12 75 ASP A N 1
ATOM 577 C CA . ASP A 1 75 ? 1.315 10.453 -5.859 1.00 94.12 75 ASP A CA 1
ATOM 578 C C . ASP A 1 75 ? 1.400 9.046 -5.250 1.00 94.12 75 ASP A C 1
ATOM 580 O O . ASP A 1 75 ? 1.607 8.890 -4.048 1.00 94.12 75 ASP A O 1
ATOM 584 N N . LEU A 1 76 ? 1.290 8.005 -6.081 1.00 92.81 76 LEU A N 1
ATOM 585 C CA . LEU A 1 76 ? 1.430 6.614 -5.658 1.00 92.81 76 LEU A CA 1
ATOM 586 C C . LEU A 1 76 ? 2.859 6.304 -5.185 1.00 92.81 76 LEU A C 1
ATOM 588 O O . LEU A 1 76 ? 3.052 5.595 -4.194 1.00 92.81 76 LEU A O 1
ATOM 592 N N . ALA A 1 77 ? 3.874 6.842 -5.867 1.00 91.75 77 ALA A N 1
ATOM 593 C CA . ALA A 1 77 ? 5.265 6.695 -5.446 1.00 91.75 77 ALA A CA 1
ATOM 594 C C . ALA A 1 77 ? 5.527 7.412 -4.110 1.00 91.75 77 ALA A C 1
ATOM 596 O O . ALA A 1 77 ? 6.166 6.842 -3.217 1.00 91.75 77 ALA A O 1
ATOM 597 N N . ASP A 1 78 ? 4.992 8.625 -3.947 1.00 93.06 78 ASP A N 1
ATOM 598 C CA . ASP A 1 78 ? 5.085 9.387 -2.701 1.00 93.06 78 ASP A CA 1
ATOM 599 C C . ASP A 1 78 ? 4.347 8.693 -1.550 1.00 93.06 78 ASP A C 1
ATOM 601 O O . ASP A 1 78 ? 4.876 8.613 -0.437 1.00 93.06 78 ASP A O 1
ATOM 605 N N . PHE A 1 79 ? 3.174 8.117 -1.820 1.00 93.00 79 PHE A N 1
ATOM 606 C CA . PHE A 1 79 ? 2.439 7.290 -0.868 1.00 93.00 79 PHE A CA 1
ATOM 607 C C . PHE A 1 79 ? 3.286 6.105 -0.383 1.00 93.00 79 PHE A C 1
ATOM 609 O O . PHE A 1 79 ? 3.446 5.924 0.826 1.00 93.00 79 PHE A O 1
ATOM 616 N N . PHE A 1 80 ? 3.885 5.322 -1.291 1.00 90.56 80 PHE A N 1
ATOM 617 C CA . PHE A 1 80 ? 4.699 4.166 -0.899 1.00 90.56 80 PHE A CA 1
ATOM 618 C C . PHE A 1 80 ? 5.897 4.556 -0.039 1.00 90.56 80 PHE A C 1
ATOM 620 O O . PHE A 1 80 ? 6.188 3.882 0.954 1.00 90.56 80 PHE A O 1
ATOM 627 N N . LYS A 1 81 ? 6.558 5.663 -0.382 1.00 89.25 81 LYS A N 1
ATOM 628 C CA . LYS A 1 81 ? 7.670 6.198 0.402 1.00 89.25 81 LYS A CA 1
ATOM 629 C C . LYS A 1 81 ? 7.224 6.573 1.819 1.00 89.25 81 LYS A C 1
ATOM 631 O O . LYS A 1 81 ? 7.832 6.119 2.788 1.00 89.25 81 LYS A O 1
ATOM 636 N N . GLN A 1 82 ? 6.140 7.340 1.952 1.00 89.62 82 GLN A N 1
ATOM 637 C CA . GLN A 1 82 ? 5.599 7.730 3.259 1.00 89.62 82 GLN A CA 1
ATOM 638 C C . GLN A 1 82 ? 5.162 6.513 4.079 1.00 89.62 82 GLN A C 1
ATOM 640 O O . GLN A 1 82 ? 5.465 6.410 5.268 1.00 89.62 82 GLN A O 1
ATOM 645 N N . TRP A 1 83 ? 4.492 5.552 3.445 1.00 87.62 83 TRP A N 1
ATOM 646 C CA . TRP A 1 83 ? 4.029 4.342 4.112 1.00 87.62 83 TRP A CA 1
ATOM 647 C C . TRP A 1 83 ? 5.191 3.484 4.630 1.00 87.62 83 TRP A C 1
ATOM 649 O O . TRP A 1 83 ? 5.147 2.979 5.759 1.00 87.62 83 TRP A O 1
ATOM 659 N N . GLN A 1 84 ? 6.278 3.375 3.867 1.00 83.69 84 GLN A N 1
ATOM 660 C CA . GLN A 1 84 ? 7.498 2.694 4.297 1.00 83.69 84 GLN A CA 1
ATOM 661 C C . GLN A 1 84 ? 8.178 3.411 5.479 1.00 83.69 84 GLN A C 1
ATOM 663 O O . GLN A 1 84 ? 8.520 2.773 6.479 1.00 83.69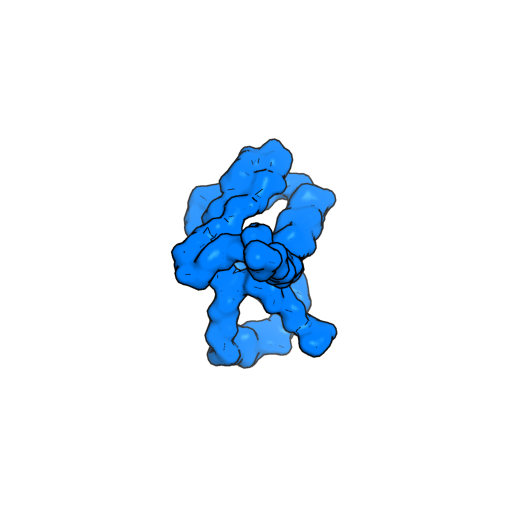 84 GLN A O 1
ATOM 668 N N . GLU A 1 85 ? 8.316 4.738 5.411 1.00 83.50 85 GLU A N 1
ATOM 669 C CA . GLU A 1 85 ? 8.912 5.554 6.478 1.00 83.50 85 GLU A CA 1
ATOM 670 C C . GLU A 1 85 ? 8.111 5.460 7.790 1.00 83.50 85 GLU A C 1
ATOM 672 O O . GLU A 1 85 ? 8.678 5.230 8.864 1.00 83.50 85 GLU A O 1
ATOM 677 N N . LEU A 1 86 ? 6.782 5.571 7.709 1.00 79.00 86 LEU A N 1
ATOM 678 C CA . LEU A 1 86 ? 5.881 5.558 8.866 1.00 79.00 86 LEU A CA 1
ATOM 679 C C . LEU A 1 86 ? 5.687 4.158 9.465 1.00 79.00 86 LEU A C 1
ATOM 681 O O . LEU A 1 86 ? 5.557 4.005 10.686 1.00 79.00 86 LEU A O 1
ATOM 685 N N . SER A 1 87 ? 5.705 3.107 8.641 1.00 72.81 87 SER A N 1
ATOM 686 C CA . SER A 1 87 ? 5.646 1.727 9.140 1.00 72.81 87 SER A CA 1
ATOM 687 C C . SER A 1 87 ? 6.912 1.341 9.915 1.00 72.81 87 SER A C 1
ATOM 689 O O . SER A 1 87 ? 6.860 0.487 10.807 1.00 72.81 87 SER A O 1
ATOM 691 N N . GLY A 1 88 ? 8.035 2.023 9.659 1.00 65.81 88 GLY A N 1
ATOM 692 C CA . GLY A 1 88 ? 9.341 1.683 10.220 1.00 65.81 88 GLY A CA 1
ATOM 693 C C . GLY A 1 88 ? 9.905 0.385 9.639 1.00 65.81 88 GLY A C 1
ATOM 694 O O . GLY A 1 88 ? 10.826 -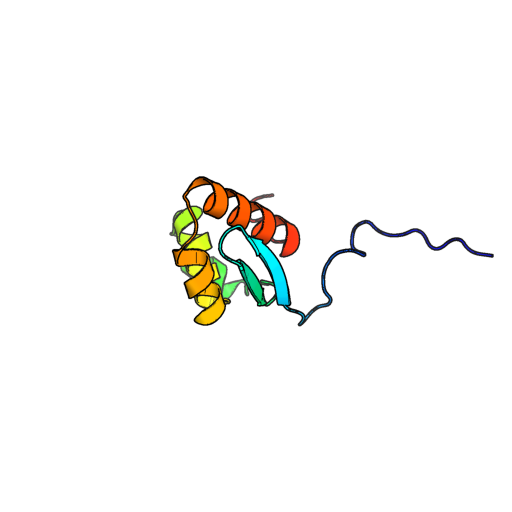0.197 10.217 1.00 65.81 88 GLY A O 1
ATOM 695 N N . ALA A 1 89 ? 9.336 -0.088 8.527 1.00 61.84 89 ALA A N 1
ATOM 696 C CA . ALA A 1 89 ? 9.827 -1.226 7.776 1.00 61.84 89 ALA A CA 1
ATOM 697 C C . ALA A 1 89 ? 10.955 -0.754 6.851 1.00 61.84 89 ALA A C 1
ATOM 699 O O . ALA A 1 89 ? 10.724 -0.395 5.700 1.00 61.84 89 ALA A O 1
ATOM 700 N N . ASN A 1 90 ? 12.196 -0.772 7.342 1.00 55.09 90 ASN A N 1
ATOM 701 C CA . ASN A 1 90 ? 13.334 -0.705 6.433 1.00 55.09 90 ASN A CA 1
ATOM 702 C C . ASN A 1 90 ? 13.457 -2.083 5.764 1.00 55.09 90 ASN A C 1
ATOM 704 O O . ASN A 1 90 ? 13.947 -3.032 6.374 1.00 55.09 90 ASN A O 1
ATOM 708 N N . LEU A 1 91 ? 12.912 -2.232 4.553 1.00 54.31 91 LEU A N 1
ATOM 709 C CA . LEU A 1 91 ? 12.903 -3.503 3.814 1.00 54.31 91 LEU A CA 1
ATOM 710 C C . LEU A 1 91 ? 14.291 -3.881 3.254 1.00 54.31 91 LEU A C 1
ATOM 712 O O . LEU A 1 91 ? 14.404 -4.899 2.574 1.00 54.31 91 LEU A O 1
ATOM 716 N N . GLY A 1 92 ? 15.352 -3.127 3.572 1.00 51.75 92 GLY A N 1
ATOM 717 C CA . GLY A 1 92 ? 16.666 -3.355 2.977 1.00 51.75 92 GLY A CA 1
ATOM 718 C C . GLY A 1 92 ? 17.866 -2.633 3.594 1.00 51.75 92 GLY A C 1
ATOM 719 O O . GLY A 1 92 ? 18.763 -2.285 2.834 1.00 51.75 92 GLY A O 1
ATOM 720 N N . GLU A 1 93 ? 17.944 -2.474 4.923 1.00 40.06 93 GLU A N 1
ATOM 721 C CA . GLU A 1 93 ? 19.248 -2.394 5.627 1.00 40.06 93 GLU A CA 1
ATOM 722 C C . GLU A 1 93 ? 19.285 -3.300 6.863 1.00 40.06 93 GLU A C 1
ATOM 724 O O . GLU A 1 93 ? 18.359 -3.207 7.704 1.00 40.06 93 GLU A O 1
#

pLDDT: mean 80.08, std 18.58,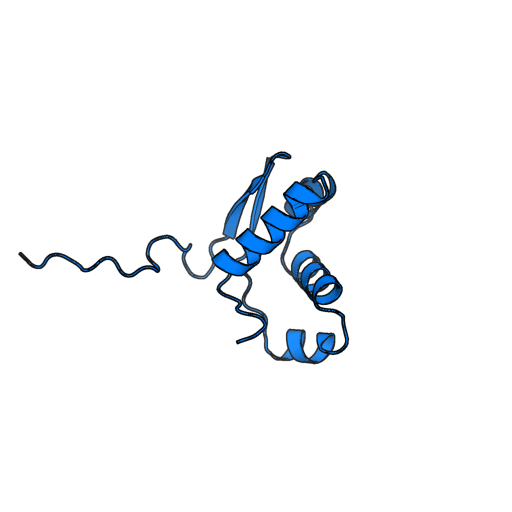 range [35.69, 97.12]

Foldseek 3Di:
DDDDPDDPCPPADDQFAWDWDQFPLGIATWHLDDDDPVLCVVCVVDDPVVSLVVSCVVTGDPVNVVSLVPDDPVRNVVVSVVSCVNSVPPVDD

Radius of gyration: 14.9 Å; chains: 1; bounding box: 31×37×47 Å

Secondary structure (DSSP, 8-state):
-------TTTTSPPTTSEEEEEETTEEEEEE-----HHHHHHHTTS-HHHHHHHHHHHHS-HHHHHHHHT--HHHHHHHHHHHHHHHT--TT-

Sequence (93 aa):
MATSKKTHKDHLPADGENLVIETAAGDVSIPRFKPKAGLIRKNRHLSEMDLMFTMLEHFADDEALSVIDELGPEDLADFFKQWQELSGANLGE